Protein AF-A0A1G7FWN1-F1 (afdb_monomer)

Organism: NCBI:txid639004

Foldseek 3Di:
DDPDDPQLPDPDRDDVVPDDPVNNVVVVVVVVVVVVVVVVVQVVVVVVCPDDDDPPPPPPVNPPDPPPPDDDDD

Solvent-accessible surface area (backbone atoms only — not comparable to full-atom values): 5076 Å² total; per-residue (Å²): 135,93,83,82,78,76,78,67,79,52,101,71,56,75,62,70,90,80,44,54,75,67,56,50,51,52,51,52,52,51,54,50,51,54,50,50,53,53,48,51,53,49,53,63,65,52,71,75,52,91,73,74,81,83,80,81,73,62,52,77,91,66,48,85,71,80,76,79,80,68,87,79,81,128

Secondary structure (DSSP, 8-state):
---------SSSPPPGGGS-HHHHHHHHHHHHHHHHHHHHHHHHHHTT-SSS-------TTTS-------PPP-

pLDDT: mean 71.31, std 16.54, range [39.72, 96.06]

Structure (mmCIF, N/CA/C/O backbone):
data_AF-A0A1G7FWN1-F1
#
_entry.id   AF-A0A1G7FWN1-F1
#
loop_
_atom_site.group_PDB
_atom_site.id
_atom_site.type_symbol
_atom_site.label_atom_id
_atom_site.label_alt_id
_atom_site.label_comp_id
_atom_site.label_asym_id
_atom_site.label_entity_id
_atom_site.label_seq_id
_atom_site.pdbx_PDB_ins_code
_atom_site.Cartn_x
_atom_site.Cartn_y
_atom_site.Car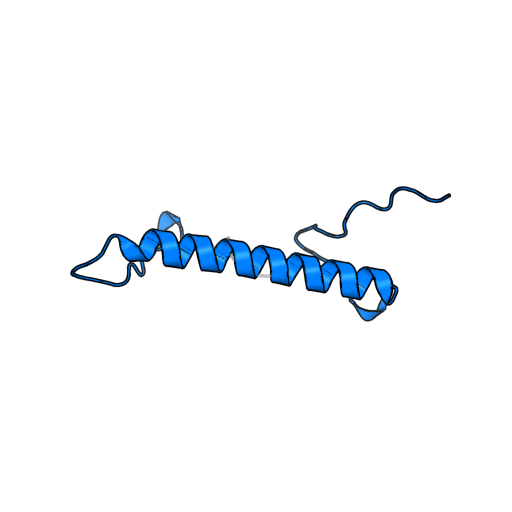tn_z
_atom_site.occupancy
_atom_site.B_iso_or_equiv
_atom_site.auth_seq_id
_atom_site.auth_comp_id
_atom_site.auth_asym_id
_atom_site.auth_atom_id
_atom_site.pdbx_PDB_model_num
ATOM 1 N N . MET A 1 1 ? -1.223 -18.745 -26.274 1.00 40.97 1 MET A N 1
ATOM 2 C CA . MET A 1 1 ? -1.872 -17.936 -25.224 1.00 40.97 1 MET A CA 1
ATOM 3 C C . MET A 1 1 ? -1.100 -18.186 -23.946 1.00 40.97 1 MET A C 1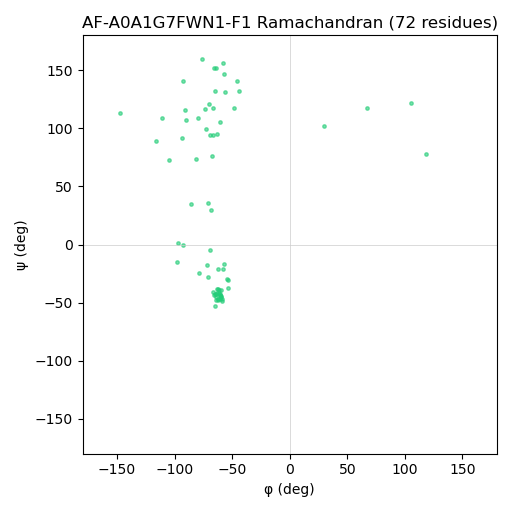
ATOM 5 O O . MET A 1 1 ? -1.088 -19.319 -23.491 1.00 40.97 1 MET A O 1
ATOM 9 N N . ASP A 1 2 ? -0.359 -17.189 -23.471 1.00 39.72 2 ASP A N 1
ATOM 10 C CA . ASP A 1 2 ? 0.542 -17.320 -22.321 1.00 39.72 2 ASP A CA 1
ATOM 11 C C . ASP A 1 2 ? -0.210 -16.896 -21.051 1.00 39.72 2 ASP A C 1
ATOM 13 O O . ASP A 1 2 ? -0.320 -15.713 -20.726 1.00 39.72 2 ASP A O 1
ATOM 17 N N . MET A 1 3 ? -0.836 -17.876 -20.397 1.00 50.34 3 MET A N 1
ATOM 18 C CA . MET A 1 3 ? -1.431 -17.736 -19.071 1.00 50.34 3 MET A CA 1
ATOM 19 C C . MET A 1 3 ? -0.365 -18.112 -18.041 1.00 50.34 3 MET A C 1
ATOM 21 O O . MET A 1 3 ? 0.020 -19.273 -17.956 1.00 50.34 3 MET A O 1
ATOM 25 N N . GLY A 1 4 ? 0.052 -17.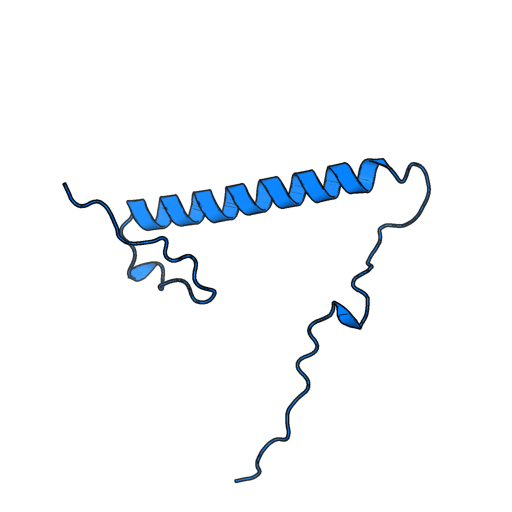156 -17.210 1.00 50.81 4 GLY A N 1
ATOM 26 C CA . GLY A 1 4 ? 0.713 -17.471 -15.943 1.00 50.81 4 GLY A CA 1
ATOM 27 C C . GLY A 1 4 ? 2.140 -16.959 -15.798 1.00 50.81 4 GLY A C 1
ATOM 28 O O . GLY A 1 4 ? 3.091 -17.731 -15.769 1.00 50.81 4 GLY A O 1
ATOM 29 N N . ARG A 1 5 ? 2.285 -15.664 -15.507 1.00 53.88 5 ARG A N 1
ATOM 30 C CA . ARG A 1 5 ? 3.291 -15.254 -14.522 1.00 53.88 5 ARG A CA 1
ATOM 31 C C . ARG A 1 5 ? 2.549 -14.759 -13.298 1.00 53.88 5 ARG A C 1
ATOM 33 O O . ARG A 1 5 ? 1.858 -13.744 -13.350 1.00 53.88 5 ARG A O 1
ATOM 40 N N . ALA A 1 6 ? 2.626 -15.573 -12.248 1.00 49.78 6 ALA A N 1
ATOM 41 C CA . ALA A 1 6 ? 2.056 -15.310 -10.942 1.00 49.78 6 ALA A CA 1
ATOM 42 C C . ALA A 1 6 ? 2.366 -13.874 -10.506 1.00 49.78 6 ALA A C 1
ATOM 44 O O . ALA A 1 6 ? 3.454 -13.353 -10.764 1.00 49.78 6 ALA A O 1
ATOM 45 N N . ALA A 1 7 ? 1.374 -13.248 -9.874 1.00 56.62 7 ALA A N 1
ATOM 46 C CA . ALA A 1 7 ? 1.458 -11.898 -9.353 1.00 56.62 7 ALA A CA 1
ATOM 47 C C . ALA A 1 7 ? 2.789 -11.676 -8.621 1.00 56.62 7 ALA A C 1
ATOM 49 O O . ALA A 1 7 ? 3.162 -12.455 -7.744 1.00 56.62 7 ALA A O 1
ATOM 50 N N . LEU A 1 8 ? 3.462 -10.569 -8.937 1.00 59.03 8 LEU A N 1
ATOM 51 C CA . LEU A 1 8 ? 4.687 -10.076 -8.294 1.00 59.03 8 LEU A CA 1
ATOM 52 C C . LEU A 1 8 ? 4.447 -9.607 -6.842 1.00 59.03 8 LEU A C 1
ATOM 54 O O . LEU A 1 8 ? 5.122 -8.713 -6.345 1.00 59.03 8 LEU A O 1
ATOM 58 N N . SER A 1 9 ? 3.474 -10.208 -6.155 1.00 59.25 9 SER A N 1
ATOM 59 C CA . SER A 1 9 ? 2.982 -9.860 -4.823 1.00 59.25 9 SER A CA 1
ATOM 60 C C . SER A 1 9 ? 3.811 -10.517 -3.711 1.00 59.25 9 SER A C 1
ATOM 62 O O . SER A 1 9 ? 3.275 -10.910 -2.672 1.00 59.25 9 SER A O 1
ATOM 64 N N . GLY A 1 10 ? 5.118 -10.658 -3.922 1.00 65.12 10 GLY A N 1
ATOM 65 C CA . GLY A 1 10 ? 6.046 -10.910 -2.827 1.00 65.12 10 GLY A CA 1
ATOM 66 C C . GLY A 1 10 ? 6.289 -9.618 -2.036 1.00 65.12 10 GLY A C 1
ATOM 67 O O . GLY A 1 10 ? 6.087 -8.529 -2.572 1.00 65.12 10 GLY A O 1
ATOM 68 N N . PRO A 1 11 ? 6.762 -9.700 -0.781 1.00 63.75 11 PRO A N 1
ATOM 69 C CA . PRO A 1 11 ? 7.150 -8.521 0.003 1.00 63.75 11 PRO A CA 1
ATOM 70 C C . PRO A 1 11 ? 8.234 -7.663 -0.676 1.00 63.75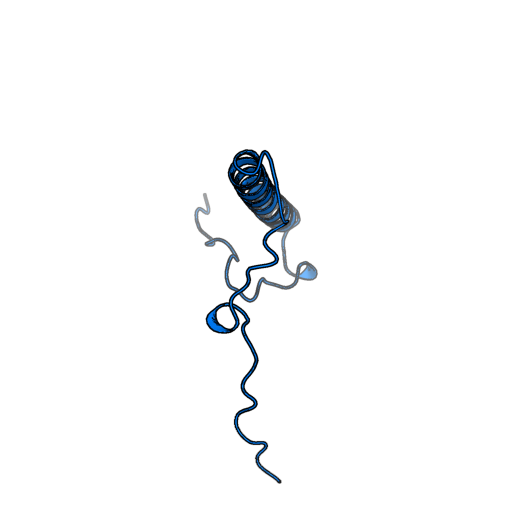 11 PRO A C 1
ATOM 72 O O . PRO A 1 11 ? 8.405 -6.503 -0.319 1.00 63.75 11 PRO A O 1
ATOM 75 N N . ASN A 1 12 ? 8.934 -8.216 -1.669 1.00 66.62 12 ASN A N 1
ATOM 76 C CA . ASN A 1 12 ? 9.891 -7.508 -2.503 1.00 66.62 12 ASN A CA 1
ATOM 77 C C . ASN A 1 12 ? 9.401 -7.482 -3.966 1.00 66.62 12 ASN A C 1
ATOM 79 O O . ASN A 1 12 ? 9.687 -8.421 -4.718 1.00 66.62 12 ASN A O 1
ATOM 83 N N . PRO A 1 13 ? 8.617 -6.469 -4.374 1.00 71.50 13 PRO A N 1
ATOM 84 C CA . PRO A 1 13 ? 8.169 -6.348 -5.754 1.00 71.50 13 PRO A CA 1
ATOM 85 C C . PRO A 1 13 ? 9.358 -6.092 -6.691 1.00 71.50 13 PRO A C 1
ATOM 87 O O . PRO A 1 13 ? 10.363 -5.493 -6.306 1.00 71.50 13 PRO A O 1
ATOM 90 N N . LEU A 1 14 ? 9.238 -6.519 -7.953 1.00 75.38 14 LEU A N 1
ATOM 91 C CA . LEU A 1 14 ? 10.219 -6.154 -8.979 1.00 75.38 14 LEU A CA 1
ATOM 92 C C . LEU A 1 14 ? 10.319 -4.630 -9.096 1.00 75.38 14 LEU A C 1
ATOM 94 O O . LEU A 1 14 ? 9.324 -3.919 -8.960 1.00 75.38 14 LEU A O 1
ATOM 98 N N . ASN A 1 15 ? 11.514 -4.126 -9.408 1.00 84.94 15 ASN A N 1
ATOM 99 C CA . ASN A 1 15 ? 11.682 -2.711 -9.715 1.00 84.94 15 ASN A CA 1
ATOM 100 C C . ASN A 1 15 ? 10.736 -2.318 -10.878 1.00 84.94 15 ASN A C 1
ATOM 102 O O . ASN A 1 15 ? 10.735 -3.010 -11.902 1.00 84.94 15 ASN A O 1
ATOM 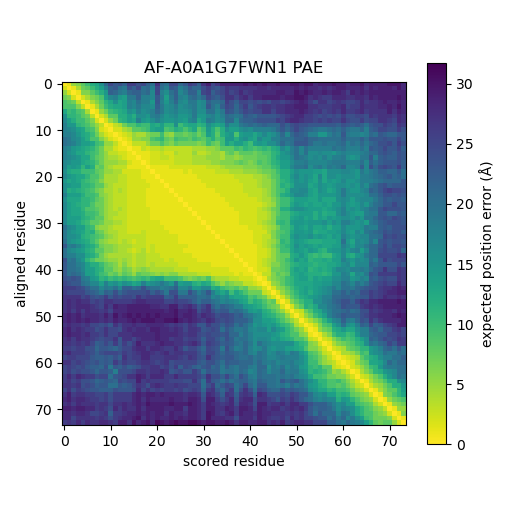106 N N . PRO A 1 16 ? 9.953 -1.224 -10.773 1.00 85.94 16 PRO A N 1
ATOM 107 C CA . PRO A 1 16 ? 9.015 -0.802 -11.815 1.00 85.94 16 PRO A CA 1
ATOM 108 C C . PRO A 1 16 ? 9.645 -0.633 -13.201 1.00 85.94 16 PRO A C 1
ATOM 110 O O . PRO A 1 16 ? 8.963 -0.862 -14.202 1.00 85.94 16 PRO A O 1
ATOM 113 N N . CYS A 1 17 ? 10.932 -0.275 -13.283 1.00 90.44 17 CYS A N 1
ATOM 114 C CA . CYS A 1 17 ? 11.678 -0.161 -14.541 1.00 90.44 17 CYS A CA 1
ATOM 115 C C . CYS A 1 17 ? 11.790 -1.491 -15.301 1.00 90.44 17 CYS A C 1
ATOM 117 O O . CYS A 1 17 ? 11.988 -1.477 -16.510 1.00 90.44 17 CYS A O 1
ATOM 119 N N . HIS A 1 18 ? 11.618 -2.628 -14.622 1.00 90.12 18 HIS A N 1
ATOM 120 C CA . HIS A 1 18 ? 11.628 -3.963 -15.225 1.00 90.12 18 HIS A CA 1
ATOM 121 C C . HIS A 1 18 ? 10.217 -4.501 -15.523 1.00 90.12 18 HIS A C 1
ATOM 123 O O . HIS A 1 18 ? 10.081 -5.631 -15.989 1.00 90.12 18 HIS A O 1
ATOM 129 N N . MET A 1 19 ? 9.161 -3.728 -15.242 1.00 91.00 19 MET A N 1
ATOM 130 C CA . MET A 1 19 ? 7.775 -4.112 -15.527 1.00 91.00 19 MET A CA 1
ATOM 131 C C . MET A 1 19 ? 7.324 -3.599 -16.891 1.00 91.00 19 MET A C 1
ATOM 133 O O . MET A 1 19 ? 7.555 -2.437 -17.240 1.00 91.00 19 MET A O 1
ATOM 137 N N . ARG A 1 20 ? 6.558 -4.420 -17.615 1.00 94.25 20 ARG A N 1
ATOM 138 C CA . ARG A 1 20 ? 5.811 -3.956 -18.790 1.00 94.25 20 ARG A CA 1
ATOM 139 C C . ARG A 1 20 ? 4.752 -2.929 -18.355 1.00 94.25 20 ARG A C 1
ATOM 141 O O . ARG A 1 20 ? 4.227 -3.029 -17.242 1.00 94.25 20 ARG A O 1
ATOM 148 N N . PRO A 1 21 ? 4.349 -1.978 -19.221 1.00 94.44 21 PRO A N 1
ATOM 149 C CA . PRO A 1 21 ? 3.348 -0.966 -18.865 1.00 94.44 21 PRO A CA 1
ATOM 150 C C . PRO A 1 21 ? 2.029 -1.544 -18.322 1.00 94.44 21 PRO A C 1
ATOM 152 O O . PRO A 1 21 ? 1.446 -0.993 -17.388 1.00 94.44 21 PRO A O 1
ATOM 155 N N . LEU A 1 22 ? 1.577 -2.678 -18.870 1.00 94.94 22 LEU A N 1
ATOM 156 C CA . LEU A 1 22 ? 0.374 -3.374 -18.404 1.00 94.94 22 LEU A CA 1
ATOM 157 C C . LEU A 1 22 ? 0.539 -3.935 -16.983 1.00 94.94 22 LEU A C 1
ATOM 159 O O . LEU A 1 22 ? -0.358 -3.776 -16.161 1.00 94.94 22 LEU A O 1
ATOM 163 N N . GLU A 1 23 ? 1.684 -4.551 -16.686 1.00 92.12 23 GLU A N 1
ATOM 164 C CA . GLU A 1 23 ? 1.981 -5.127 -15.367 1.00 92.12 23 GLU A CA 1
ATOM 165 C C . GLU A 1 23 ? 2.064 -4.039 -14.301 1.00 92.12 23 GLU A C 1
ATOM 167 O O . GLU A 1 23 ? 1.481 -4.176 -13.229 1.00 92.12 23 GLU A O 1
ATOM 172 N N . ARG A 1 24 ? 2.710 -2.915 -14.629 1.00 93.12 24 ARG A N 1
ATOM 173 C CA . ARG A 1 24 ? 2.794 -1.763 -13.730 1.00 93.12 24 ARG A CA 1
ATOM 174 C C . ARG A 1 24 ? 1.408 -1.222 -13.382 1.00 93.12 24 ARG A C 1
ATOM 176 O O . ARG A 1 24 ? 1.129 -0.956 -12.218 1.00 93.12 24 ARG A O 1
ATOM 183 N N . ARG A 1 25 ? 0.524 -1.083 -14.377 1.00 95.56 25 ARG A N 1
ATOM 184 C CA . ARG A 1 25 ? -0.859 -0.640 -14.144 1.00 95.56 25 ARG A CA 1
ATOM 185 C C . ARG A 1 25 ? -1.639 -1.646 -13.298 1.00 95.56 25 ARG A C 1
ATOM 187 O O . ARG A 1 25 ? -2.348 -1.229 -12.388 1.00 95.56 25 ARG A O 1
ATOM 194 N N . ALA A 1 26 ? -1.490 -2.942 -13.569 1.00 94.06 26 ALA A N 1
ATOM 195 C CA . ALA A 1 26 ? -2.141 -3.987 -12.786 1.00 94.06 26 ALA A CA 1
ATOM 196 C C . ALA A 1 26 ? -1.709 -3.944 -11.310 1.00 94.06 26 ALA A C 1
ATOM 198 O O . ALA A 1 26 ? -2.567 -3.981 -10.429 1.00 94.06 26 ALA A O 1
ATOM 199 N N . GLU A 1 27 ? -0.410 -3.785 -11.033 1.00 91.12 27 GLU A N 1
ATOM 200 C CA . GLU A 1 27 ? 0.094 -3.690 -9.657 1.00 91.12 27 GLU A CA 1
ATOM 201 C C . GLU A 1 27 ? -0.389 -2.412 -8.957 1.00 91.12 27 GLU A C 1
ATOM 203 O O . GLU A 1 27 ? -0.826 -2.472 -7.809 1.00 91.12 27 GLU A O 1
ATOM 208 N N . LEU A 1 28 ? -0.412 -1.269 -9.655 1.00 92.44 28 LEU A N 1
ATOM 209 C CA . LEU A 1 28 ? -0.982 -0.032 -9.109 1.00 92.44 28 LEU A CA 1
ATOM 210 C C . LEU A 1 28 ? -2.457 -0.206 -8.734 1.00 92.44 28 LEU A C 1
ATOM 212 O O . LEU A 1 28 ? -2.846 0.121 -7.614 1.00 92.44 28 LEU A O 1
ATOM 216 N N . CYS A 1 29 ? -3.276 -0.764 -9.628 1.00 96.00 29 CYS A N 1
ATOM 217 C CA . CYS A 1 29 ? -4.682 -1.040 -9.336 1.00 96.00 29 CYS A CA 1
ATOM 218 C C . CYS A 1 29 ? -4.842 -1.991 -8.143 1.00 96.00 29 CYS A C 1
ATOM 220 O O . CYS A 1 29 ? -5.713 -1.772 -7.305 1.00 96.00 29 CYS A O 1
ATOM 222 N N . ARG A 1 30 ? -3.983 -3.010 -8.025 1.00 91.50 30 ARG A N 1
ATOM 223 C CA . ARG A 1 30 ? -3.989 -3.956 -6.904 1.00 91.50 30 ARG A CA 1
ATOM 224 C C . ARG A 1 30 ? -3.699 -3.267 -5.569 1.00 91.50 30 ARG A C 1
ATOM 226 O O . ARG A 1 30 ? -4.428 -3.485 -4.601 1.00 91.50 30 ARG A O 1
ATOM 233 N N . ILE A 1 31 ? -2.666 -2.423 -5.522 1.00 91.06 31 ILE A N 1
ATOM 234 C CA . ILE A 1 31 ? -2.291 -1.644 -4.332 1.00 91.06 31 ILE A CA 1
ATOM 235 C C . ILE A 1 31 ? -3.436 -0.712 -3.927 1.00 91.06 31 ILE A C 1
ATOM 237 O O . ILE A 1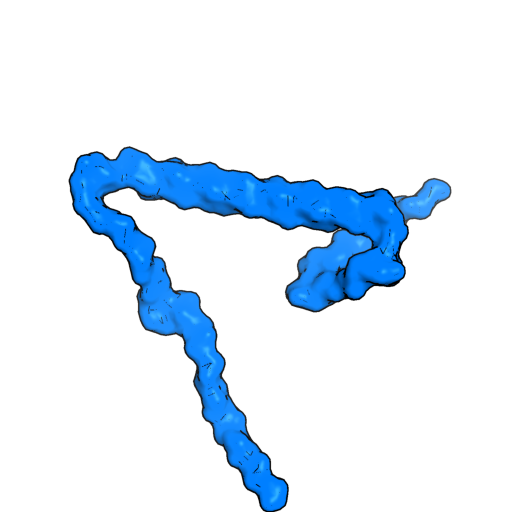 31 ? -3.817 -0.675 -2.757 1.00 91.06 31 ILE A O 1
ATOM 241 N N . LEU A 1 32 ? -4.011 0.006 -4.894 1.00 95.75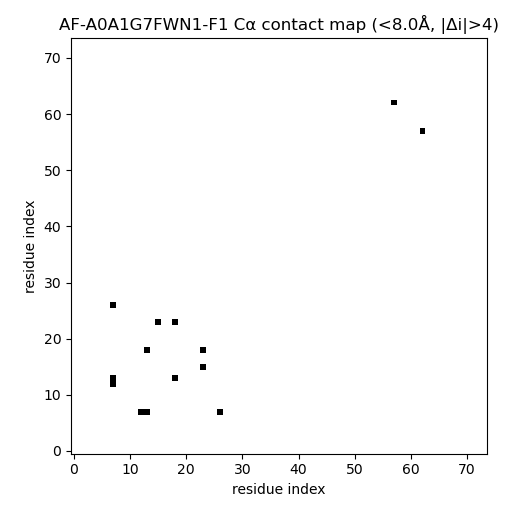 32 LEU A N 1
ATOM 242 C CA . LEU A 1 32 ? -5.112 0.937 -4.655 1.00 95.75 32 LEU A CA 1
ATOM 243 C C . LEU A 1 32 ? -6.371 0.219 -4.159 1.00 95.75 32 LEU A C 1
ATOM 245 O O . LEU A 1 32 ? -6.965 0.653 -3.175 1.00 95.75 32 LEU A O 1
ATOM 249 N N . ALA A 1 33 ? -6.743 -0.906 -4.773 1.00 96.06 33 ALA A N 1
ATOM 250 C CA . ALA A 1 33 ? -7.880 -1.715 -4.338 1.00 96.06 33 ALA A CA 1
ATOM 251 C C . ALA A 1 33 ? -7.692 -2.233 -2.904 1.00 96.06 33 ALA A C 1
ATOM 253 O O . ALA A 1 33 ? -8.603 -2.141 -2.082 1.00 96.06 33 ALA A O 1
ATOM 254 N N . LEU A 1 34 ? -6.491 -2.713 -2.568 1.00 93.00 34 LEU A N 1
ATOM 255 C CA . LEU A 1 34 ? -6.171 -3.143 -1.207 1.00 93.00 34 LEU A CA 1
ATOM 256 C C . LEU A 1 34 ? -6.253 -1.980 -0.207 1.00 93.00 34 LEU A C 1
ATOM 258 O O . LEU A 1 34 ? -6.774 -2.148 0.897 1.00 93.00 34 LEU A O 1
ATOM 262 N N . GLY A 1 35 ? -5.753 -0.802 -0.589 1.00 90.50 35 GLY A N 1
ATOM 263 C CA . GLY A 1 35 ? -5.871 0.423 0.199 1.00 90.50 35 GLY A CA 1
ATOM 264 C C . GLY A 1 35 ? -7.327 0.809 0.452 1.00 90.50 35 GLY A C 1
ATOM 265 O O . GLY A 1 35 ? -7.692 1.092 1.592 1.00 90.50 35 GLY A O 1
ATOM 266 N N . LEU A 1 36 ? -8.167 0.738 -0.582 1.00 94.88 36 LEU A N 1
ATOM 267 C CA . LEU A 1 36 ? -9.593 1.040 -0.501 1.00 94.88 36 LEU A CA 1
ATOM 268 C C . LEU A 1 36 ? -10.325 0.090 0.455 1.00 94.88 36 LEU A C 1
ATOM 270 O O . LEU A 1 36 ? -11.042 0.545 1.343 1.00 94.88 36 LEU A O 1
ATOM 274 N N . VAL A 1 37 ? -10.090 -1.222 0.343 1.00 91.44 37 VAL A N 1
ATOM 275 C CA . VAL A 1 37 ? -10.673 -2.217 1.261 1.00 91.44 37 VAL A CA 1
ATOM 276 C C . VAL A 1 37 ? -10.258 -1.928 2.705 1.00 91.44 37 VAL A C 1
ATOM 278 O O . VAL A 1 37 ? -11.104 -1.874 3.595 1.00 91.44 37 VAL A O 1
ATOM 281 N N . ARG A 1 38 ? -8.966 -1.669 2.948 1.00 87.56 38 ARG A N 1
ATOM 282 C CA . ARG A 1 38 ? -8.456 -1.335 4.290 1.00 87.56 38 ARG A CA 1
ATOM 283 C C . ARG A 1 38 ? -9.067 -0.048 4.844 1.00 87.56 38 ARG A C 1
ATOM 285 O O . ARG A 1 38 ? -9.345 0.014 6.039 1.00 87.56 38 ARG A O 1
ATOM 292 N N . LEU A 1 39 ? -9.277 0.961 3.999 1.00 87.06 39 LEU A N 1
ATOM 293 C CA . LEU A 1 39 ? -9.924 2.213 4.386 1.00 87.06 39 LEU A CA 1
ATOM 294 C C . LEU A 1 39 ? -11.381 1.979 4.798 1.00 87.06 39 LEU A C 1
ATOM 296 O O . LEU A 1 39 ? -11.781 2.411 5.875 1.00 87.06 39 LEU A O 1
ATOM 300 N N . HIS A 1 40 ? -12.150 1.236 3.999 1.00 86.69 40 HIS A N 1
ATOM 301 C CA . HIS A 1 40 ? -13.528 0.896 4.352 1.00 86.69 40 HIS A CA 1
ATOM 302 C C . HIS A 1 40 ? -13.616 0.076 5.639 1.00 86.69 40 HIS A C 1
ATOM 304 O O . HIS A 1 40 ? -14.462 0.369 6.476 1.00 86.69 40 HIS A O 1
ATOM 310 N N . MET A 1 41 ? -12.722 -0.896 5.844 1.00 81.44 41 MET A N 1
ATOM 311 C CA . MET A 1 41 ? -12.681 -1.672 7.088 1.00 81.44 41 MET A CA 1
ATOM 312 C C . MET A 1 41 ? -12.391 -0.798 8.314 1.00 81.44 41 MET A C 1
ATOM 314 O O . MET A 1 41 ? -12.981 -1.017 9.370 1.00 81.44 41 MET A O 1
ATOM 318 N N . ARG A 1 42 ? -11.500 0.197 8.188 1.00 77.12 42 ARG A N 1
ATOM 319 C CA . ARG A 1 42 ? -11.230 1.167 9.261 1.00 77.12 42 ARG A CA 1
ATOM 320 C C . ARG A 1 42 ? -12.456 2.019 9.550 1.00 77.12 42 ARG A C 1
ATOM 322 O O . ARG A 1 42 ? -12.895 2.038 10.692 1.00 77.12 42 ARG A O 1
ATOM 329 N N . ASN A 1 43 ? -13.037 2.639 8.525 1.00 75.31 43 ASN A N 1
ATOM 330 C CA . ASN A 1 43 ? -14.206 3.505 8.678 1.00 75.31 43 ASN A CA 1
ATOM 331 C C . ASN A 1 43 ? -15.404 2.735 9.259 1.00 75.31 43 ASN A C 1
ATOM 333 O O . ASN A 1 43 ? -16.049 3.219 10.181 1.00 75.31 43 ASN A O 1
ATOM 337 N N . ALA A 1 44 ? -15.657 1.508 8.793 1.00 67.81 44 ALA A N 1
ATOM 338 C CA . ALA A 1 44 ? -16.716 0.650 9.325 1.00 67.81 44 ALA A CA 1
ATOM 339 C C . ALA A 1 44 ? -16.486 0.276 10.799 1.00 67.81 44 ALA A C 1
ATOM 341 O O . ALA A 1 44 ? -17.429 0.256 11.583 1.00 67.81 44 ALA A O 1
ATOM 342 N N . ARG A 1 45 ? -15.233 0.025 11.201 1.00 59.31 45 ARG A N 1
ATOM 343 C CA . ARG A 1 45 ? -14.875 -0.235 12.604 1.00 59.31 45 ARG A CA 1
ATOM 344 C C . ARG A 1 45 ? -14.976 1.020 13.482 1.00 59.31 45 ARG A C 1
ATOM 346 O O . ARG A 1 45 ? -15.215 0.896 14.678 1.00 59.31 45 ARG A O 1
ATOM 353 N N . GLN A 1 46 ? -14.802 2.208 12.904 1.00 55.78 46 GLN A N 1
ATOM 354 C CA . GLN A 1 46 ? -14.844 3.493 13.610 1.00 55.78 46 GLN A CA 1
ATOM 355 C C . GLN A 1 46 ? -16.268 3.989 13.898 1.00 55.78 46 GLN A C 1
ATOM 357 O O . GLN A 1 46 ? -16.472 4.716 14.862 1.00 55.78 46 GLN A O 1
ATOM 362 N N . LEU A 1 47 ? -17.259 3.554 13.114 1.00 53.94 47 LEU A N 1
ATOM 363 C CA . LEU A 1 47 ? -18.664 3.954 13.267 1.00 53.94 47 LEU A CA 1
ATOM 364 C C . LEU A 1 47 ? -19.358 3.398 14.528 1.00 53.94 47 LEU A C 1
ATOM 366 O O . LEU A 1 47 ? -20.490 3.774 14.799 1.00 53.94 47 LEU A O 1
ATOM 370 N N . SER A 1 48 ? -18.699 2.541 15.319 1.00 53.62 48 SER A N 1
ATOM 371 C CA . SER A 1 48 ? -19.224 2.057 16.609 1.00 53.62 48 SER A CA 1
ATOM 372 C C . SER A 1 48 ? -18.772 2.891 17.819 1.00 53.62 48 SER A C 1
ATOM 374 O O . SER A 1 48 ? -19.139 2.560 18.945 1.00 53.62 48 SER A O 1
ATOM 376 N N . ALA A 1 49 ? -17.974 3.943 17.626 1.00 53.81 49 ALA A N 1
ATOM 377 C CA . ALA A 1 49 ? -17.573 4.844 18.702 1.00 53.81 49 ALA A CA 1
ATOM 378 C C . ALA A 1 49 ? -18.350 6.161 18.584 1.00 53.81 49 ALA A C 1
ATOM 380 O O . ALA A 1 49 ? -17.795 7.186 18.202 1.00 53.81 49 ALA A O 1
ATOM 381 N N . GLU A 1 50 ? -19.647 6.140 18.909 1.00 56.31 50 GLU A N 1
ATOM 382 C CA . GLU A 1 50 ? -20.425 7.381 19.057 1.00 56.31 50 GLU A CA 1
ATOM 383 C C . GLU A 1 50 ? -19.812 8.319 20.114 1.00 56.31 50 GLU A C 1
ATOM 385 O O . GLU A 1 50 ? -20.033 9.523 20.056 1.00 56.31 50 GLU A O 1
ATOM 390 N N . HIS A 1 51 ? -18.995 7.807 21.044 1.00 53.12 51 HIS A N 1
ATOM 391 C CA . HIS A 1 51 ? -18.299 8.611 22.045 1.00 53.12 51 HIS A CA 1
ATOM 392 C C . HIS A 1 51 ? -16.936 7.997 22.406 1.00 53.12 51 HIS A C 1
ATOM 394 O O . HIS A 1 51 ? -16.878 6.961 23.062 1.00 53.12 51 HIS A O 1
ATOM 400 N N . GLY A 1 52 ? -15.845 8.681 22.049 1.00 56.53 52 GLY A N 1
ATOM 401 C CA . GLY A 1 52 ? -14.553 8.533 22.729 1.00 56.53 52 GLY A CA 1
ATOM 402 C C . GLY A 1 52 ? -13.474 7.737 21.989 1.00 56.53 52 GLY A C 1
ATOM 403 O O . GLY A 1 52 ? -13.622 6.552 21.719 1.00 56.53 52 GLY A O 1
ATOM 404 N N . GLU A 1 53 ? -12.351 8.429 21.778 1.00 56.91 53 GLU A N 1
ATOM 405 C CA . GLU A 1 53 ? -11.004 7.922 21.478 1.00 56.91 53 GLU A CA 1
ATOM 406 C C . GLU A 1 53 ? -10.784 7.213 20.124 1.00 56.91 53 GLU A C 1
ATOM 408 O O . GLU A 1 53 ? -11.277 6.124 19.836 1.00 56.91 53 GLU A O 1
ATOM 413 N N . PHE A 1 54 ? -9.909 7.807 19.301 1.00 54.31 54 PHE A N 1
ATOM 414 C CA . PHE A 1 54 ? -9.267 7.113 18.185 1.00 54.31 54 PHE A CA 1
ATOM 415 C C . PHE A 1 54 ? -8.334 6.043 18.768 1.00 54.31 54 PHE A C 1
ATOM 417 O O . PHE A 1 54 ? -7.356 6.410 19.425 1.00 54.31 54 PHE A O 1
ATOM 424 N N . PRO A 1 55 ? -8.535 4.733 18.528 1.00 58.31 55 PRO A N 1
ATOM 425 C CA . PRO A 1 55 ? -7.609 3.754 19.057 1.00 58.31 55 PRO A CA 1
ATOM 426 C C . PRO A 1 55 ? -6.313 3.850 18.248 1.00 58.31 55 PRO A C 1
ATOM 428 O O . PRO A 1 55 ? -6.178 3.237 17.191 1.00 58.31 55 PRO A O 1
ATOM 431 N N . LEU A 1 56 ? -5.305 4.539 18.787 1.00 62.16 56 LEU A N 1
ATOM 432 C CA . LEU A 1 56 ? -3.899 4.296 18.451 1.00 62.16 56 LEU A CA 1
ATOM 433 C C . LEU A 1 56 ? -3.443 2.944 19.048 1.00 62.16 56 LEU A C 1
ATOM 435 O O . LEU A 1 56 ? -2.326 2.806 19.532 1.00 62.16 56 LEU A O 1
ATOM 439 N N . HIS A 1 57 ? -4.329 1.944 19.077 1.00 61.22 57 HIS A N 1
ATOM 440 C CA . HIS A 1 57 ? -4.071 0.622 19.633 1.00 61.22 57 HIS A CA 1
ATOM 441 C C . HIS A 1 57 ? -3.317 -0.211 18.597 1.00 61.22 57 HIS A C 1
ATOM 443 O O . HIS A 1 57 ? -3.870 -1.113 17.977 1.00 61.22 57 HIS A O 1
ATOM 449 N N . ASN A 1 58 ? -2.038 0.105 18.415 1.00 58.22 58 ASN A N 1
ATOM 450 C CA . ASN A 1 58 ? -1.069 -0.959 18.205 1.00 58.22 58 ASN A CA 1
ATOM 451 C C . ASN A 1 58 ? -0.605 -1.306 19.620 1.00 58.22 58 ASN A C 1
ATOM 453 O O . ASN A 1 58 ? 0.073 -0.488 20.244 1.00 58.22 58 ASN A O 1
ATOM 457 N N . SER A 1 59 ? -1.018 -2.450 20.174 1.00 56.09 59 SER A N 1
ATOM 458 C CA . SER A 1 59 ? -0.389 -2.916 21.417 1.00 56.09 59 SER A CA 1
ATOM 459 C C . SER A 1 59 ? 1.119 -3.065 21.171 1.00 56.09 59 SER A C 1
ATOM 461 O O . SER A 1 59 ? 1.560 -3.188 20.023 1.00 56.09 59 SER A O 1
ATOM 463 N N . ALA A 1 60 ? 1.942 -3.004 22.219 1.00 57.47 60 ALA A N 1
ATOM 464 C CA . ALA A 1 60 ? 3.399 -3.098 22.073 1.00 57.47 60 ALA A CA 1
ATOM 465 C C . ALA A 1 60 ? 3.829 -4.364 21.297 1.00 57.47 60 ALA A C 1
ATOM 467 O O . ALA A 1 60 ? 4.791 -4.342 20.541 1.00 57.47 60 ALA A O 1
ATOM 468 N N . ASP A 1 61 ? 3.042 -5.425 21.427 1.00 58.66 61 ASP A N 1
ATOM 469 C CA . ASP A 1 61 ? 3.097 -6.723 20.755 1.00 58.66 61 ASP A CA 1
ATOM 470 C C . ASP A 1 61 ? 2.686 -6.701 19.263 1.00 58.66 61 ASP A C 1
ATOM 472 O O . ASP A 1 61 ? 3.043 -7.609 18.514 1.00 58.66 61 ASP A O 1
ATOM 476 N N . GLN A 1 62 ? 1.999 -5.653 18.797 1.00 55.38 62 GLN A N 1
ATOM 477 C CA . GLN A 1 62 ? 1.683 -5.399 17.379 1.00 55.38 62 GLN A CA 1
ATOM 478 C C . GLN A 1 62 ? 2.652 -4.412 16.716 1.00 55.38 62 GLN A C 1
ATOM 480 O O . GLN A 1 62 ? 2.695 -4.303 15.487 1.00 55.38 62 GLN A O 1
ATOM 485 N N . SER A 1 63 ? 3.437 -3.688 17.514 1.00 64.69 63 SER A N 1
ATOM 486 C CA . SER A 1 63 ? 4.529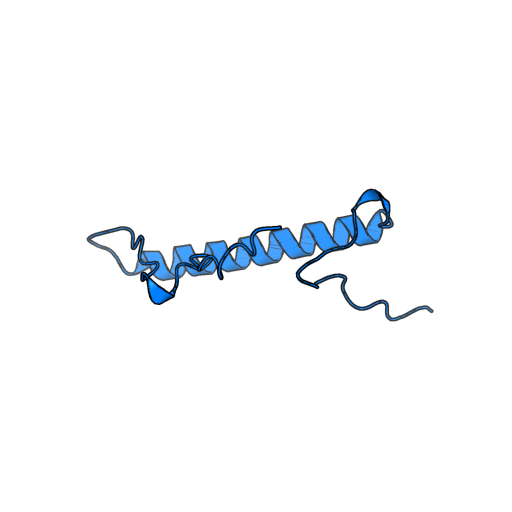 -2.860 17.021 1.00 64.69 63 SER A CA 1
ATOM 487 C C . SER A 1 63 ? 5.726 -3.762 16.735 1.00 64.69 63 SER A C 1
ATOM 489 O O . SER A 1 63 ? 6.353 -4.295 17.647 1.00 64.69 63 SER A O 1
ATOM 491 N N . GLY A 1 64 ? 6.047 -3.961 15.456 1.00 63.28 64 GLY A N 1
ATOM 492 C CA . GLY A 1 64 ? 7.253 -4.671 15.038 1.00 63.28 64 GLY A CA 1
ATOM 493 C C . GLY A 1 64 ? 8.501 -3.871 15.404 1.00 63.28 64 GLY A C 1
ATOM 494 O O . GLY A 1 64 ? 9.095 -3.224 14.545 1.00 63.28 64 GLY A O 1
ATOM 495 N N . HIS A 1 65 ? 8.894 -3.877 16.678 1.00 65.94 65 HIS A N 1
ATOM 496 C CA . HIS A 1 65 ? 10.182 -3.344 17.080 1.00 65.94 65 HIS A CA 1
ATOM 497 C C . HIS A 1 65 ? 11.256 -4.294 16.551 1.00 65.94 65 HIS A C 1
ATOM 499 O O . HIS A 1 65 ? 11.258 -5.485 16.864 1.00 65.94 65 HIS A O 1
ATOM 505 N N . ALA A 1 66 ? 12.160 -3.782 15.717 1.00 65.75 66 ALA A N 1
ATOM 506 C CA . ALA A 1 66 ? 13.331 -4.537 15.312 1.00 65.75 66 ALA A CA 1
ATOM 507 C C . ALA A 1 66 ? 14.208 -4.733 16.554 1.00 65.75 66 ALA A C 1
ATOM 509 O O . ALA A 1 66 ? 14.992 -3.858 16.910 1.00 65.75 66 ALA A O 1
ATOM 510 N N . THR A 1 67 ? 14.061 -5.865 17.244 1.00 65.88 67 THR A N 1
ATOM 511 C CA . THR A 1 67 ? 14.999 -6.258 18.294 1.00 65.88 67 THR A CA 1
ATOM 512 C C . THR A 1 67 ? 16.363 -6.404 17.636 1.00 65.88 67 THR A C 1
ATOM 514 O O . THR A 1 67 ? 16.599 -7.345 16.877 1.00 65.88 67 THR A O 1
ATOM 517 N N . THR A 1 68 ? 17.251 -5.440 17.869 1.00 64.56 68 THR A N 1
ATOM 518 C CA . THR A 1 68 ? 18.601 -5.429 17.310 1.00 64.56 68 THR A CA 1
ATOM 519 C C . THR A 1 68 ? 19.353 -6.644 17.846 1.00 64.56 68 THR A C 1
ATOM 521 O O . THR A 1 68 ? 19.900 -6.616 18.949 1.00 64.56 68 THR A O 1
ATOM 524 N N . LEU A 1 69 ? 19.377 -7.743 17.089 1.00 61.66 69 LEU A N 1
ATOM 525 C CA . LEU A 1 69 ? 20.194 -8.900 17.427 1.00 61.66 69 LEU A CA 1
ATOM 526 C C . LEU A 1 69 ? 21.661 -8.506 17.224 1.00 61.66 69 LEU A C 1
ATOM 528 O O . LEU A 1 69 ? 22.175 -8.528 16.113 1.00 61.66 69 LEU A O 1
ATOM 532 N N . LYS A 1 70 ? 22.278 -8.066 18.324 1.00 64.44 70 LYS A N 1
ATOM 533 C CA . LYS A 1 70 ? 23.714 -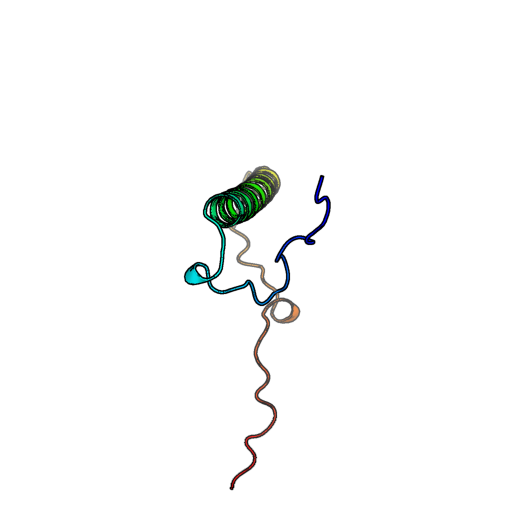7.971 18.612 1.00 64.44 70 LYS A CA 1
ATOM 534 C C . LYS A 1 70 ? 24.612 -7.739 17.384 1.00 64.44 70 LYS A C 1
ATOM 536 O O . LYS A 1 70 ? 24.982 -8.671 16.672 1.00 64.44 70 LYS A O 1
ATOM 541 N N . ARG A 1 71 ? 25.055 -6.486 17.215 1.00 64.88 71 ARG A N 1
ATOM 542 C CA . ARG A 1 71 ? 26.172 -6.110 16.333 1.00 64.88 71 ARG A CA 1
ATOM 543 C C . ARG A 1 71 ? 27.359 -7.044 16.612 1.00 64.88 71 ARG A C 1
ATOM 545 O O . ARG A 1 71 ? 27.878 -7.048 17.726 1.00 64.88 71 ARG A O 1
ATOM 552 N N . ARG A 1 72 ? 27.780 -7.836 15.622 1.00 66.00 72 ARG A N 1
ATOM 553 C CA . ARG A 1 72 ? 29.098 -8.481 15.649 1.00 66.00 72 ARG A CA 1
ATOM 554 C C . ARG A 1 72 ? 30.129 -7.395 15.369 1.00 66.00 72 ARG A C 1
ATOM 556 O O . ARG A 1 72 ? 30.069 -6.752 14.323 1.00 66.00 72 ARG A O 1
ATOM 563 N N . THR A 1 73 ? 30.993 -7.139 16.341 1.00 54.25 73 THR A N 1
ATOM 564 C CA . THR A 1 73 ? 32.194 -6.324 16.160 1.00 54.25 73 THR A CA 1
ATOM 565 C C . THR A 1 73 ? 33.114 -7.062 15.190 1.00 54.25 73 THR A C 1
ATOM 567 O O . THR A 1 73 ? 33.275 -8.277 15.326 1.00 54.25 73 THR A O 1
ATOM 570 N N . ALA A 1 74 ? 33.615 -6.340 14.188 1.00 63.75 74 ALA A N 1
ATOM 571 C CA . ALA A 1 74 ? 34.670 -6.811 13.297 1.00 63.75 74 ALA A CA 1
ATOM 572 C C . ALA A 1 74 ? 36.011 -6.859 14.037 1.00 63.75 74 ALA A C 1
ATOM 574 O O . ALA A 1 74 ? 36.182 -6.031 14.964 1.00 63.75 74 ALA A O 1
#

Mean predicted aligned error: 15.86 Å

Sequence (74 aa):
MDMGRAALSGPNPLNPCHMRPLERRAELCRILALGLVRLHMRNARQLSAEHGEFPLHNSADQSGHATTLKRRTA

Radius of gyration: 19.69 Å; Cα contacts (8 Å, |Δi|>4): 7; chains: 1; bounding box: 55×26×48 Å